Protein AF-A0A6G1FQ17-F1 (afdb_monomer_lite)

Sequence (92 aa):
VRLRVFLTSRPEIPIRHGFYQISDTERRDFVLHNISPSIVDHDISIYLEYKLRLLTQERSFAADWPGREIIKSLVQNASGLFIWAATAHRFI

Radius of gyration: 18.72 Å; chains: 1; bounding box: 50×21×51 Å

Structure (mmCIF, N/CA/C/O backbone):
data_AF-A0A6G1FQ17-F1
#
_entry.id   AF-A0A6G1FQ17-F1
#
loop_
_atom_site.group_PDB
_atom_site.id
_atom_site.type_symbol
_atom_site.label_atom_id
_atom_site.label_alt_id
_atom_site.label_comp_id
_atom_site.label_asym_id
_atom_site.label_entity_id
_atom_site.label_seq_id
_atom_site.pdbx_PDB_ins_code
_atom_site.Cartn_x
_atom_site.Cartn_y
_atom_site.Cartn_z
_atom_site.occupancy
_atom_site.B_iso_or_equiv
_atom_site.auth_seq_id
_atom_site.auth_comp_id
_atom_site.auth_asym_id
_atom_site.auth_atom_id
_atom_site.pdbx_PDB_model_num
ATOM 1 N N . VAL A 1 1 ? -34.413 -4.670 10.505 1.00 81.38 1 VAL A N 1
ATOM 2 C CA . VAL A 1 1 ? -33.214 -4.762 9.630 1.00 81.38 1 VAL A CA 1
ATOM 3 C C . VAL A 1 1 ? -31.980 -4.884 10.517 1.00 81.38 1 VAL A C 1
ATOM 5 O O . VAL A 1 1 ? -31.949 -4.214 11.538 1.00 81.38 1 VAL A O 1
ATOM 8 N N . ARG A 1 2 ? -30.999 -5.739 10.187 1.00 88.25 2 ARG A N 1
ATOM 9 C CA . ARG A 1 2 ? -29.692 -5.784 10.877 1.00 88.25 2 ARG A CA 1
ATOM 10 C C . ARG A 1 2 ? -28.655 -5.076 10.005 1.00 88.25 2 ARG A C 1
ATOM 12 O O . ARG A 1 2 ? -28.294 -5.607 8.959 1.00 88.25 2 ARG A O 1
ATOM 19 N N . LEU A 1 3 ? -28.221 -3.886 10.414 1.00 92.50 3 LEU A N 1
ATOM 20 C CA . LEU A 1 3 ? -27.236 -3.089 9.683 1.00 92.50 3 LEU A CA 1
ATOM 21 C C . LEU A 1 3 ? -25.814 -3.475 10.111 1.00 92.50 3 LEU A C 1
ATOM 23 O O . LEU A 1 3 ? -25.556 -3.687 11.294 1.00 92.50 3 LEU A O 1
ATOM 27 N N . ARG A 1 4 ? -24.892 -3.550 9.150 1.00 92.75 4 ARG A N 1
ATOM 28 C CA . ARG A 1 4 ? -23.447 -3.637 9.391 1.00 92.75 4 ARG A CA 1
ATOM 29 C C . ARG A 1 4 ? -22.777 -2.509 8.623 1.00 92.75 4 ARG A C 1
ATOM 31 O O . ARG A 1 4 ? -23.124 -2.280 7.468 1.00 92.75 4 ARG A O 1
ATOM 38 N N . VAL A 1 5 ? -21.837 -1.823 9.263 1.00 92.56 5 VAL A N 1
ATOM 39 C CA . VAL A 1 5 ? -21.111 -0.690 8.682 1.00 92.56 5 VAL A CA 1
ATOM 40 C C . VAL A 1 5 ? -19.635 -1.059 8.591 1.00 92.56 5 VAL A C 1
ATOM 42 O O . VAL A 1 5 ? -19.064 -1.558 9.558 1.00 92.56 5 VAL A O 1
ATOM 45 N N . PHE A 1 6 ? -19.032 -0.826 7.427 1.00 94.06 6 PHE A N 1
ATOM 46 C CA . PHE A 1 6 ? -17.587 -0.896 7.236 1.00 94.06 6 PHE A CA 1
ATOM 47 C C . PHE A 1 6 ? -17.045 0.527 7.136 1.00 94.06 6 PHE A C 1
ATOM 49 O O . PHE A 1 6 ? -17.551 1.324 6.348 1.00 94.06 6 PHE A O 1
ATOM 56 N N . LEU A 1 7 ? -16.037 0.842 7.944 1.00 91.69 7 LEU A N 1
ATOM 57 C CA . LEU A 1 7 ? -15.444 2.170 8.013 1.00 91.69 7 LEU A CA 1
ATOM 58 C C . LEU A 1 7 ? -13.925 2.069 7.923 1.00 91.69 7 LEU A C 1
ATOM 60 O O . LEU A 1 7 ? -13.309 1.212 8.551 1.00 91.69 7 LEU A O 1
ATOM 64 N N . THR A 1 8 ? -13.328 2.993 7.179 1.00 93.38 8 THR A N 1
ATOM 65 C CA . THR A 1 8 ? -11.879 3.180 7.097 1.00 93.38 8 THR A CA 1
ATOM 66 C C . THR A 1 8 ? -11.526 4.580 7.569 1.00 93.38 8 THR A C 1
ATOM 68 O O . THR A 1 8 ? -12.203 5.540 7.200 1.00 93.38 8 THR A O 1
ATOM 71 N N . SE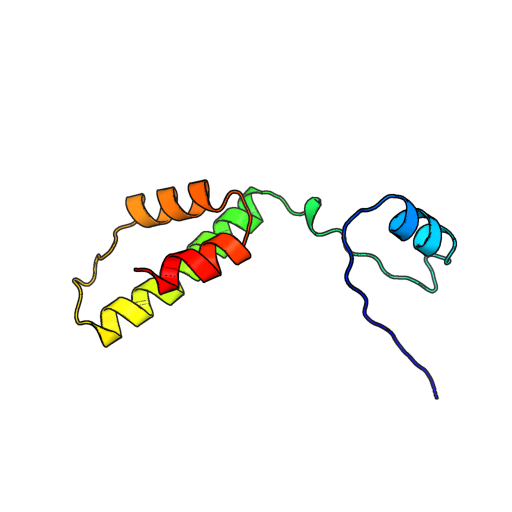R A 1 9 ? -10.451 4.725 8.336 1.00 91.25 9 SER A N 1
ATOM 72 C CA . SER A 1 9 ? -10.000 6.026 8.828 1.00 91.25 9 SER A CA 1
ATOM 73 C C . SER A 1 9 ? -8.483 6.087 8.965 1.00 91.25 9 SER A C 1
ATOM 75 O O . SER A 1 9 ? -7.804 5.061 9.030 1.00 91.25 9 SER A O 1
ATOM 77 N N . ARG A 1 10 ? -7.944 7.305 9.079 1.00 89.94 10 ARG A N 1
ATOM 78 C CA . ARG A 1 10 ? -6.582 7.502 9.584 1.00 89.94 10 ARG A CA 1
ATOM 79 C C . ARG A 1 10 ? -6.527 7.238 11.095 1.00 89.94 10 ARG A C 1
ATOM 81 O O . ARG A 1 10 ? -7.553 7.363 11.769 1.00 89.94 10 ARG A O 1
ATOM 88 N N . PRO A 1 11 ? -5.351 6.895 11.649 1.00 87.56 11 PRO A N 1
ATOM 89 C CA . PRO A 1 11 ? -5.163 6.653 13.082 1.00 87.56 11 PRO A CA 1
ATOM 90 C C . PRO A 1 11 ? -5.156 7.947 13.923 1.00 87.56 11 PRO A C 1
ATOM 92 O O . PRO A 1 11 ? -4.381 8.077 14.868 1.00 87.56 11 PRO A O 1
ATOM 95 N N . GLU A 1 12 ? -5.998 8.920 13.577 1.00 91.81 12 GLU A N 1
ATOM 96 C CA . GLU A 1 12 ? -6.094 10.204 14.271 1.00 91.81 12 GLU A CA 1
ATOM 97 C C . GLU A 1 12 ? -6.713 10.006 15.664 1.00 91.81 12 GLU A C 1
ATOM 99 O O . GLU A 1 12 ? -7.645 9.215 15.842 1.00 91.81 12 GLU A O 1
ATOM 104 N N . ILE A 1 13 ? -6.190 10.719 16.668 1.00 90.81 13 ILE A N 1
ATOM 105 C CA . ILE A 1 13 ? -6.582 10.552 18.079 1.00 90.81 13 ILE A CA 1
ATOM 106 C C . ILE A 1 13 ? -8.101 10.689 18.289 1.00 90.81 13 ILE A C 1
ATOM 108 O O . ILE A 1 13 ? -8.671 9.796 18.922 1.00 90.81 13 ILE A O 1
ATOM 112 N N . PRO A 1 14 ? -8.790 11.717 17.746 1.00 91.06 14 PRO A N 1
ATOM 113 C CA . PRO A 1 14 ? -10.227 11.881 17.974 1.00 91.06 14 PRO A CA 1
ATOM 114 C C . PRO A 1 14 ? -11.049 10.703 17.439 1.00 91.06 14 PRO A C 1
ATOM 116 O O . PRO A 1 14 ? -11.997 10.255 18.079 1.00 91.06 14 PRO A O 1
ATOM 119 N N . ILE A 1 15 ? -10.639 10.164 16.289 1.00 90.12 15 ILE A N 1
ATOM 120 C CA . ILE A 1 15 ? -11.285 9.023 15.640 1.00 90.12 15 ILE A CA 1
ATOM 121 C C . ILE A 1 15 ? -11.112 7.771 16.503 1.00 90.12 15 ILE A C 1
ATOM 123 O O . ILE A 1 15 ? -12.088 7.107 16.846 1.00 90.12 15 ILE A O 1
ATOM 127 N N . ARG A 1 16 ? -9.872 7.472 16.908 1.00 87.44 16 ARG A N 1
ATOM 128 C CA . ARG A 1 16 ? -9.564 6.323 17.771 1.00 87.44 16 ARG A CA 1
ATOM 129 C C . ARG A 1 16 ? -10.339 6.370 19.083 1.00 87.44 16 ARG A C 1
ATOM 131 O O . ARG A 1 16 ? -10.932 5.367 19.462 1.00 87.44 16 ARG A O 1
ATOM 138 N N . HIS A 1 17 ? -10.370 7.530 19.739 1.00 88.56 17 HIS A N 1
ATOM 139 C CA . HIS A 1 17 ? -11.063 7.699 21.013 1.00 88.56 17 HIS A CA 1
ATOM 140 C C . HIS A 1 17 ? -12.565 7.415 20.894 1.00 88.56 17 HIS A C 1
ATOM 142 O O . HIS A 1 17 ? -13.103 6.676 21.711 1.00 88.56 17 HIS A O 1
ATOM 148 N N . GLY A 1 18 ? -13.227 7.929 19.851 1.00 88.81 18 GLY A N 1
ATOM 149 C CA . GLY A 1 18 ? -14.642 7.640 19.609 1.00 88.81 18 GLY A CA 1
ATOM 150 C C . GLY A 1 18 ? -14.913 6.148 19.388 1.00 88.81 18 GLY A C 1
ATOM 151 O O . GLY A 1 18 ? -15.842 5.596 19.968 1.00 88.81 18 GLY A O 1
ATOM 152 N N . PHE A 1 19 ? -14.073 5.463 18.605 1.00 88.00 19 PHE A N 1
ATOM 153 C CA . PHE A 1 19 ? -14.268 4.035 18.331 1.00 88.00 19 PHE A CA 1
ATOM 154 C C . PHE A 1 19 ? -13.862 3.109 19.479 1.00 88.00 19 PHE A C 1
ATOM 156 O O . PHE A 1 19 ? -14.399 2.009 19.550 1.00 88.00 19 PHE A O 1
ATOM 163 N N . TYR A 1 20 ? -12.950 3.513 20.367 1.00 86.88 20 TYR A N 1
ATOM 164 C CA . TYR A 1 20 ? -12.590 2.725 21.556 1.00 86.88 20 TYR A CA 1
ATOM 165 C C . TYR A 1 20 ? -13.655 2.756 22.658 1.00 86.88 20 TYR A C 1
ATOM 167 O O . TYR A 1 20 ? -13.593 1.948 23.577 1.00 86.88 20 TYR A O 1
ATOM 175 N N . GLN A 1 21 ? -14.641 3.651 22.569 1.00 90.00 21 GLN A N 1
ATOM 176 C CA . GLN A 1 21 ? -15.807 3.640 23.459 1.00 90.00 21 GLN A CA 1
ATOM 177 C C . GLN A 1 21 ? -16.845 2.575 23.068 1.00 90.00 21 GLN A C 1
ATOM 179 O O . GLN A 1 21 ? -17.724 2.261 23.867 1.00 90.00 21 GLN A O 1
ATOM 184 N N . ILE A 1 22 ? -16.760 2.029 21.850 1.00 89.75 22 ILE A N 1
ATOM 185 C CA . ILE A 1 22 ? -17.631 0.951 21.373 1.00 89.75 22 ILE A CA 1
ATOM 186 C C . ILE A 1 22 ? -17.054 -0.382 21.843 1.00 89.75 22 ILE A C 1
ATOM 188 O O . ILE A 1 22 ? -15.850 -0.609 21.727 1.00 89.75 22 ILE A O 1
ATOM 192 N N . SER A 1 23 ? -17.911 -1.272 22.346 1.00 89.12 23 SER A N 1
ATOM 193 C CA . SER A 1 23 ? -17.473 -2.580 22.830 1.00 89.12 23 SER A CA 1
ATOM 194 C C . SER A 1 23 ? -16.855 -3.433 21.709 1.00 89.12 23 SER A C 1
ATOM 196 O O . SER A 1 23 ? -17.305 -3.411 20.560 1.00 89.12 23 SER A O 1
ATOM 198 N N . ASP A 1 24 ? -15.846 -4.243 22.038 1.00 86.38 24 ASP A N 1
ATOM 199 C CA . ASP A 1 24 ? -15.195 -5.141 21.067 1.00 86.38 24 ASP A CA 1
ATOM 200 C C . ASP A 1 24 ? -16.107 -6.298 20.607 1.00 86.38 24 ASP A C 1
ATOM 202 O O . ASP A 1 24 ? -15.823 -6.981 19.626 1.00 86.38 24 ASP A O 1
ATOM 206 N N . THR A 1 25 ? -17.241 -6.534 21.276 1.00 88.56 25 THR A N 1
ATOM 207 C CA . THR A 1 25 ? -18.273 -7.465 20.788 1.00 88.56 25 THR A CA 1
ATOM 208 C C . THR A 1 25 ? -19.102 -6.859 19.653 1.00 88.56 25 THR A C 1
ATOM 210 O O . THR A 1 25 ? -19.618 -7.592 18.805 1.00 88.56 25 THR A O 1
ATOM 213 N N . GLU A 1 26 ? -19.212 -5.529 19.607 1.00 88.44 26 GLU A N 1
ATOM 214 C CA . GLU A 1 26 ? -19.955 -4.767 18.597 1.00 88.44 26 GLU A CA 1
ATOM 215 C C . GLU A 1 26 ? -19.053 -4.236 17.473 1.00 88.44 26 GLU A C 1
ATOM 217 O O . GLU A 1 26 ? -19.544 -3.864 16.403 1.00 88.44 26 GLU A O 1
ATOM 222 N N . ARG A 1 27 ? -17.733 -4.235 17.684 1.00 89.56 27 ARG A N 1
ATOM 223 C CA . ARG A 1 27 ? -16.733 -3.693 16.762 1.00 89.56 27 ARG A CA 1
ATOM 224 C C . ARG A 1 27 ? -15.664 -4.727 16.428 1.00 89.56 27 ARG A C 1
ATOM 226 O O . ARG A 1 27 ? -15.187 -5.452 17.285 1.00 89.56 27 ARG A O 1
ATOM 233 N N . ARG A 1 28 ? -15.229 -4.747 15.169 1.00 89.62 28 ARG A N 1
ATOM 234 C CA . ARG A 1 28 ? -14.011 -5.448 14.745 1.00 89.62 28 ARG A CA 1
ATOM 235 C C . ARG A 1 28 ? -13.074 -4.438 14.113 1.00 89.62 28 ARG A C 1
ATOM 237 O O . ARG A 1 28 ? -13.474 -3.773 13.158 1.00 89.62 28 ARG A O 1
ATOM 244 N N . ASP A 1 29 ? -11.862 -4.324 14.632 1.00 88.44 29 ASP A N 1
ATOM 245 C CA . ASP A 1 29 ? -10.829 -3.456 14.083 1.00 88.44 29 ASP A CA 1
ATOM 246 C C . ASP A 1 29 ? -9.747 -4.251 13.345 1.00 88.44 29 ASP A C 1
ATOM 248 O O . ASP A 1 29 ? -9.463 -5.412 13.637 1.00 88.44 29 ASP A O 1
ATOM 252 N N . PHE A 1 30 ? -9.164 -3.613 12.333 1.00 90.75 30 PHE A N 1
ATOM 253 C CA . PHE A 1 30 ? -8.009 -4.130 11.619 1.00 90.75 30 PHE A CA 1
ATOM 254 C C . PHE A 1 30 ? -7.067 -2.975 11.306 1.00 90.75 30 PHE A C 1
ATOM 256 O O . PHE A 1 30 ? -7.428 -2.009 10.629 1.00 90.75 30 PHE A O 1
ATOM 263 N N . VAL A 1 31 ? -5.855 -3.060 11.840 1.00 89.69 31 VAL A N 1
ATOM 264 C CA . VAL A 1 31 ? -4.904 -1.957 11.832 1.00 89.69 31 VAL A CA 1
ATOM 265 C C . VAL A 1 31 ? -3.893 -2.149 10.706 1.00 89.69 31 VAL A C 1
ATOM 267 O O . VAL A 1 31 ? -2.945 -2.918 10.838 1.00 89.69 31 VAL A O 1
ATOM 270 N N . LEU A 1 32 ? -4.068 -1.410 9.607 1.00 91.06 32 LEU A N 1
ATOM 271 C CA . LEU A 1 32 ? -3.226 -1.558 8.410 1.00 91.06 32 LEU A CA 1
ATOM 272 C C . LEU A 1 32 ? -1.733 -1.284 8.663 1.00 91.06 32 LEU A C 1
ATOM 274 O O . LEU A 1 32 ? -0.893 -1.916 8.037 1.00 91.06 32 LEU A O 1
ATOM 278 N N . HIS A 1 33 ? -1.383 -0.393 9.598 1.00 85.62 33 HIS A N 1
ATOM 279 C CA . HIS A 1 33 ? 0.023 -0.089 9.914 1.00 85.62 33 HIS A CA 1
ATOM 280 C C . HIS A 1 33 ? 0.729 -1.159 10.755 1.00 85.62 33 HIS A C 1
ATOM 282 O O . HIS A 1 33 ? 1.937 -1.065 10.942 1.00 85.62 33 HIS A O 1
ATOM 288 N N . ASN A 1 34 ? 0.004 -2.161 11.262 1.00 91.56 34 ASN A N 1
ATOM 289 C CA . ASN A 1 34 ? 0.611 -3.285 11.979 1.00 91.56 34 ASN A CA 1
ATOM 290 C C . ASN A 1 34 ? 1.042 -4.414 11.031 1.00 91.56 34 ASN A C 1
ATOM 292 O O . ASN A 1 34 ? 1.656 -5.383 11.474 1.00 91.56 34 ASN A O 1
ATOM 296 N N . ILE A 1 35 ? 0.708 -4.319 9.740 1.00 94.44 35 ILE A N 1
ATOM 297 C CA . ILE A 1 35 ? 1.170 -5.274 8.735 1.00 94.44 35 ILE A CA 1
ATOM 298 C C . ILE A 1 35 ? 2.679 -5.095 8.562 1.00 94.44 35 ILE A C 1
ATOM 300 O O . ILE A 1 35 ? 3.173 -3.971 8.485 1.00 94.44 35 ILE A O 1
ATOM 304 N N . SER A 1 36 ? 3.412 -6.210 8.494 1.00 96.94 36 SER A N 1
ATOM 305 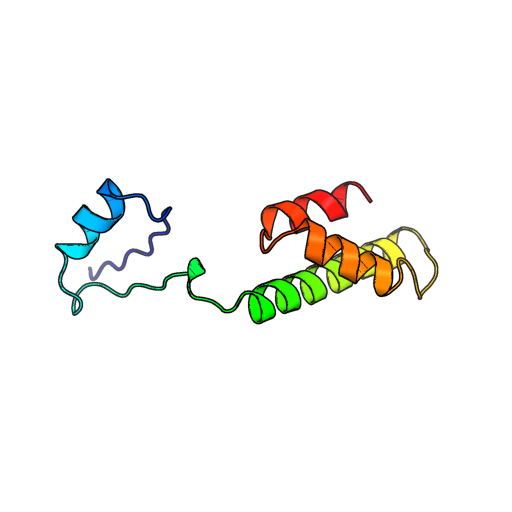C CA . SER A 1 36 ? 4.860 -6.178 8.284 1.00 96.94 36 SER A CA 1
ATOM 306 C C . SER A 1 36 ? 5.205 -5.380 7.021 1.00 96.94 36 SER A C 1
ATOM 308 O O . SER A 1 36 ? 4.656 -5.696 5.960 1.00 96.94 36 SER A O 1
ATOM 310 N N . PRO A 1 37 ? 6.158 -4.429 7.079 1.00 96.12 37 PRO A N 1
ATOM 311 C CA . PRO A 1 37 ? 6.633 -3.718 5.895 1.00 96.12 37 PRO A CA 1
ATOM 312 C C . PRO A 1 37 ? 7.070 -4.663 4.773 1.00 96.12 37 PRO A C 1
ATOM 314 O O . PRO A 1 37 ? 6.790 -4.399 3.614 1.00 96.12 37 PRO A O 1
ATOM 317 N N . SER A 1 38 ? 7.651 -5.821 5.110 1.00 97.06 38 SER A N 1
ATOM 318 C CA . SER A 1 38 ? 8.053 -6.824 4.116 1.00 97.06 38 SER A CA 1
ATOM 319 C C . SER A 1 38 ? 6.884 -7.417 3.323 1.00 97.06 38 SER A C 1
ATOM 321 O O . SER A 1 38 ? 7.061 -7.758 2.158 1.00 97.06 38 SER A O 1
ATOM 323 N N . ILE A 1 39 ? 5.702 -7.542 3.936 1.00 97.94 39 ILE A N 1
ATOM 324 C CA . ILE A 1 39 ? 4.488 -8.004 3.251 1.00 97.94 39 ILE A CA 1
ATOM 325 C C . ILE A 1 39 ? 3.999 -6.901 2.316 1.00 97.94 39 ILE A C 1
ATOM 327 O O . ILE A 1 39 ? 3.725 -7.160 1.150 1.00 97.94 39 ILE A O 1
ATOM 331 N N . VAL A 1 40 ? 3.955 -5.660 2.807 1.00 97.69 40 VAL A N 1
ATOM 332 C CA . VAL A 1 40 ? 3.524 -4.507 2.007 1.00 97.69 40 VAL A CA 1
ATOM 333 C C . VAL A 1 40 ? 4.439 -4.307 0.795 1.00 97.69 40 VAL A C 1
ATOM 335 O O . VAL A 1 40 ? 3.951 -4.159 -0.321 1.00 97.69 40 VAL A O 1
ATOM 338 N N . ASP A 1 41 ? 5.756 -4.362 0.990 1.00 98.12 41 ASP A N 1
ATOM 339 C CA . ASP A 1 41 ? 6.747 -4.226 -0.079 1.00 98.12 41 ASP A CA 1
ATOM 340 C C . ASP A 1 41 ? 6.646 -5.370 -1.097 1.00 98.12 41 ASP A C 1
ATOM 342 O O . ASP A 1 41 ? 6.752 -5.141 -2.305 1.00 98.12 41 ASP A O 1
ATOM 346 N N . HIS A 1 42 ? 6.392 -6.598 -0.631 1.00 98.19 42 HIS A N 1
ATOM 347 C CA . HIS A 1 42 ? 6.155 -7.744 -1.506 1.00 98.19 42 HIS A CA 1
ATOM 348 C C . HIS A 1 42 ? 4.906 -7.548 -2.376 1.00 98.19 42 HIS A C 1
ATOM 350 O O . HIS A 1 42 ? 4.977 -7.716 -3.595 1.00 98.19 42 HIS A O 1
ATOM 356 N N . ASP A 1 43 ? 3.791 -7.119 -1.783 1.00 98.25 43 ASP A N 1
ATOM 357 C CA . ASP A 1 43 ? 2.547 -6.884 -2.518 1.00 98.25 43 ASP A CA 1
ATOM 358 C C . ASP A 1 43 ? 2.681 -5.710 -3.507 1.00 98.25 43 ASP A C 1
ATOM 360 O O . ASP A 1 43 ? 2.139 -5.760 -4.615 1.00 98.25 43 ASP A O 1
ATOM 364 N N . ILE A 1 44 ? 3.447 -4.668 -3.158 1.00 98.50 44 ILE A N 1
ATOM 365 C CA . ILE A 1 44 ? 3.785 -3.573 -4.080 1.00 98.50 44 ILE A CA 1
ATOM 366 C C . ILE A 1 44 ? 4.647 -4.082 -5.244 1.00 98.50 44 ILE A C 1
ATOM 368 O O . ILE A 1 44 ? 4.400 -3.680 -6.384 1.00 98.50 44 ILE A O 1
ATOM 372 N N . SER A 1 45 ? 5.611 -4.979 -4.999 1.00 98.25 45 SER A N 1
ATOM 373 C CA . SER A 1 45 ? 6.413 -5.607 -6.065 1.00 98.25 45 SER A CA 1
ATOM 374 C C . SER A 1 45 ? 5.516 -6.346 -7.051 1.00 98.25 45 SER A C 1
ATOM 376 O O . SER A 1 45 ? 5.570 -6.070 -8.248 1.00 98.25 45 SER A O 1
ATOM 378 N N . ILE A 1 46 ? 4.615 -7.200 -6.549 1.00 98.12 46 ILE A N 1
ATOM 379 C CA . ILE A 1 46 ? 3.647 -7.937 -7.376 1.00 98.12 46 ILE A CA 1
ATOM 380 C C . ILE A 1 46 ? 2.773 -6.969 -8.181 1.00 98.12 46 ILE A C 1
ATOM 382 O O . ILE A 1 46 ? 2.551 -7.168 -9.378 1.00 98.12 46 ILE A O 1
ATOM 386 N N . TYR A 1 47 ? 2.279 -5.908 -7.540 1.00 97.88 47 TYR A N 1
ATOM 387 C CA . TYR A 1 47 ? 1.460 -4.896 -8.200 1.00 97.88 47 TYR A CA 1
ATOM 388 C C . TYR A 1 47 ? 2.205 -4.219 -9.359 1.00 97.88 47 TYR A C 1
ATOM 390 O O . TYR A 1 47 ? 1.663 -4.115 -10.463 1.00 97.88 47 TYR A O 1
ATOM 398 N N . LEU A 1 48 ? 3.439 -3.767 -9.123 1.00 97.50 48 LEU A N 1
ATOM 399 C CA . LEU A 1 48 ? 4.261 -3.096 -10.128 1.00 97.50 48 LEU A CA 1
ATOM 400 C C . LEU A 1 48 ? 4.648 -4.047 -11.262 1.00 97.50 48 LEU A C 1
ATOM 402 O O . LEU A 1 48 ? 4.473 -3.684 -12.422 1.00 97.50 48 LEU A O 1
ATOM 406 N N . GLU A 1 49 ? 5.093 -5.267 -10.950 1.00 96.00 49 GLU A N 1
ATOM 407 C CA . GLU A 1 49 ? 5.389 -6.317 -11.935 1.00 96.00 49 GLU A CA 1
ATOM 408 C C . GLU A 1 49 ? 4.196 -6.565 -12.854 1.00 96.00 49 GLU A C 1
ATOM 410 O O . GLU A 1 49 ? 4.327 -6.568 -14.080 1.00 96.00 49 GLU A O 1
ATOM 415 N N . TYR A 1 50 ? 3.006 -6.715 -12.270 1.00 95.44 50 TYR A N 1
ATOM 416 C CA . TYR A 1 50 ? 1.783 -6.917 -13.031 1.00 95.44 50 TYR A CA 1
ATOM 417 C C . TYR A 1 50 ? 1.470 -5.721 -13.939 1.00 95.44 50 TYR A C 1
ATOM 419 O O . TYR A 1 50 ? 1.213 -5.909 -15.129 1.00 95.44 50 TYR A O 1
ATOM 427 N N . LYS A 1 51 ? 1.501 -4.493 -13.404 1.00 95.44 51 LYS A N 1
ATOM 428 C CA . LYS A 1 51 ? 1.160 -3.278 -14.160 1.00 95.44 51 LYS A CA 1
ATOM 429 C C . LYS A 1 51 ? 2.150 -2.978 -15.280 1.00 95.44 51 LYS A C 1
ATOM 431 O O . LYS A 1 51 ? 1.727 -2.657 -16.385 1.00 95.44 51 LYS A O 1
ATOM 436 N N . LEU A 1 52 ? 3.443 -3.125 -15.019 1.00 93.62 52 LEU A N 1
ATOM 437 C CA . LEU A 1 52 ? 4.492 -2.874 -16.004 1.00 93.62 52 LEU A CA 1
ATOM 438 C C . LEU A 1 52 ? 4.500 -3.945 -17.097 1.00 93.62 52 LEU A C 1
ATOM 440 O O . LEU A 1 52 ? 4.680 -3.617 -18.264 1.00 93.62 52 LEU A O 1
ATOM 444 N N . ARG A 1 53 ? 4.190 -5.205 -16.763 1.00 91.88 53 ARG A N 1
ATOM 445 C CA . ARG A 1 53 ? 4.021 -6.263 -17.767 1.00 91.88 53 ARG A CA 1
ATOM 446 C C . ARG A 1 53 ? 2.884 -5.968 -18.747 1.00 91.88 53 ARG A C 1
ATOM 448 O O . ARG A 1 53 ? 3.016 -6.278 -19.927 1.00 91.88 53 ARG A O 1
ATOM 455 N N . LEU A 1 54 ? 1.778 -5.381 -18.282 1.00 91.50 54 LEU A N 1
ATOM 456 C CA . LEU A 1 54 ? 0.696 -4.952 -19.176 1.00 91.50 54 LEU A CA 1
ATOM 457 C C . LEU A 1 54 ? 1.174 -3.851 -20.135 1.00 91.50 54 LEU A C 1
ATOM 459 O O . LEU A 1 54 ? 0.907 -3.929 -21.329 1.00 91.50 54 LEU A O 1
ATOM 463 N N . LEU A 1 55 ? 1.969 -2.892 -19.649 1.00 88.25 55 LEU A N 1
ATOM 464 C CA . LEU A 1 55 ? 2.569 -1.858 -20.502 1.00 88.25 55 LEU A CA 1
ATOM 465 C C . LEU A 1 55 ? 3.526 -2.445 -21.549 1.00 88.25 55 LEU A C 1
ATOM 467 O O . LEU A 1 55 ? 3.509 -2.005 -22.698 1.00 88.25 55 LEU A O 1
ATOM 471 N N . THR A 1 56 ? 4.312 -3.468 -21.198 1.00 86.94 56 THR A N 1
ATOM 472 C CA . THR A 1 56 ? 5.164 -4.199 -22.154 1.00 86.94 56 THR A CA 1
ATOM 473 C C . THR A 1 56 ? 4.353 -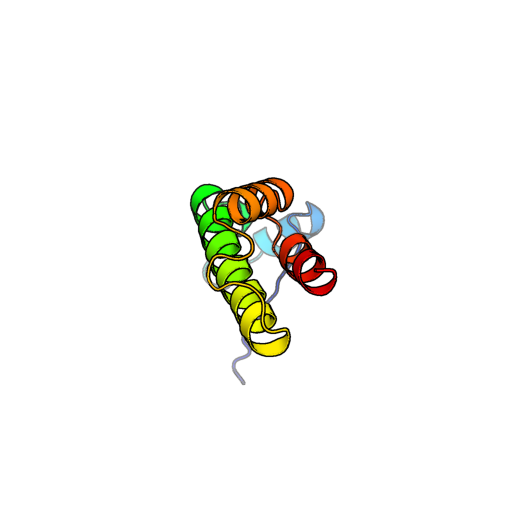4.796 -23.301 1.00 86.94 56 THR A C 1
ATOM 475 O O . THR A 1 56 ? 4.781 -4.724 -24.451 1.00 86.94 56 THR A O 1
ATOM 478 N N . GLN A 1 57 ? 3.171 -5.346 -23.008 1.00 84.50 57 GLN A N 1
ATOM 479 C CA . GLN A 1 57 ? 2.277 -5.921 -24.018 1.00 84.50 57 GLN A CA 1
ATOM 480 C C . GLN A 1 57 ? 1.658 -4.847 -24.921 1.00 84.50 57 GLN A C 1
ATOM 482 O O . GLN A 1 57 ? 1.544 -5.054 -26.124 1.00 84.50 57 GLN A O 1
ATOM 487 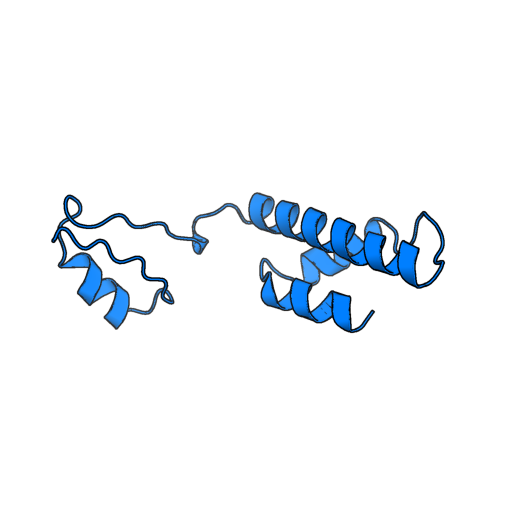N N . GLU A 1 58 ? 1.292 -3.694 -24.360 1.00 86.50 58 GLU A N 1
ATOM 488 C CA . GLU A 1 58 ? 0.684 -2.588 -25.108 1.00 86.50 58 GLU A CA 1
ATOM 489 C C . GLU A 1 58 ? 1.692 -1.834 -25.988 1.00 86.50 58 GLU A C 1
ATOM 491 O O . GLU A 1 58 ? 1.357 -1.407 -27.092 1.00 86.50 58 GLU A O 1
ATOM 496 N N . ARG A 1 59 ? 2.930 -1.657 -25.508 1.00 83.75 59 ARG A N 1
ATOM 497 C CA . ARG A 1 59 ? 3.951 -0.802 -26.142 1.00 83.75 59 ARG A CA 1
ATOM 498 C C . ARG A 1 59 ? 5.109 -1.563 -26.789 1.00 83.75 59 ARG A C 1
ATOM 500 O O . ARG A 1 59 ? 6.033 -0.931 -27.290 1.00 83.75 59 ARG A O 1
ATOM 507 N N . SER A 1 60 ? 5.051 -2.897 -26.821 1.00 82.00 60 SER A N 1
ATOM 508 C CA . SER A 1 60 ? 6.084 -3.767 -27.413 1.00 82.00 60 SER A CA 1
ATOM 509 C C . SER A 1 60 ? 7.490 -3.542 -26.833 1.00 82.00 60 SER A C 1
ATOM 511 O O . SER A 1 60 ? 8.477 -3.505 -27.569 1.00 82.00 60 SER A O 1
ATOM 513 N N . PHE A 1 61 ? 7.596 -3.379 -25.510 1.00 84.56 61 PHE A N 1
ATOM 514 C CA . PHE A 1 61 ? 8.902 -3.333 -24.840 1.00 84.56 61 PHE A CA 1
ATOM 515 C C . PHE A 1 61 ? 9.579 -4.713 -24.819 1.00 84.56 61 PHE A C 1
ATOM 517 O O . PHE A 1 61 ? 8.959 -5.742 -25.096 1.00 84.56 61 PHE A O 1
ATOM 524 N N . ALA A 1 62 ? 10.868 -4.739 -24.468 1.00 84.75 62 ALA A N 1
ATOM 525 C CA . ALA A 1 62 ? 11.595 -5.986 -24.259 1.00 84.75 62 ALA A CA 1
ATOM 526 C C . ALA A 1 62 ? 10.958 -6.815 -23.126 1.00 84.75 62 ALA A C 1
ATOM 528 O O . ALA A 1 62 ? 10.405 -6.267 -22.172 1.00 84.75 62 ALA A O 1
ATOM 529 N N . ALA A 1 63 ? 11.038 -8.144 -23.221 1.00 80.38 63 ALA A N 1
ATOM 530 C CA . ALA A 1 63 ? 10.390 -9.049 -22.265 1.00 80.38 63 ALA A CA 1
ATOM 531 C C . ALA A 1 63 ? 10.942 -8.925 -20.833 1.00 80.38 63 ALA A C 1
ATOM 533 O O . ALA A 1 63 ? 10.250 -9.248 -19.870 1.00 80.38 63 ALA A O 1
ATOM 534 N N . ASP A 1 64 ? 12.185 -8.470 -20.699 1.00 84.62 64 ASP A N 1
ATOM 535 C CA . ASP A 1 64 ? 12.878 -8.226 -19.440 1.00 84.62 64 ASP A CA 1
ATOM 536 C C . ASP A 1 64 ? 12.698 -6.795 -18.918 1.00 84.62 64 ASP A C 1
ATOM 538 O O . ASP A 1 64 ? 13.135 -6.505 -17.807 1.00 84.62 64 ASP A O 1
ATOM 542 N N . TRP A 1 65 ? 12.036 -5.910 -19.668 1.00 90.06 65 TRP A N 1
ATOM 543 C CA . TRP A 1 65 ? 11.779 -4.539 -19.240 1.00 90.06 65 TRP A CA 1
ATOM 544 C C . TRP A 1 65 ? 10.756 -4.485 -18.085 1.00 90.06 65 TRP A C 1
ATOM 546 O O . TRP A 1 65 ? 9.759 -5.212 -18.114 1.00 90.06 65 TRP A O 1
ATOM 556 N N . PRO A 1 66 ? 10.950 -3.609 -17.074 1.00 91.94 66 PRO A N 1
ATOM 557 C CA . PRO A 1 66 ? 12.092 -2.703 -16.881 1.00 91.94 66 PRO A CA 1
ATOM 558 C C . PRO A 1 66 ? 13.271 -3.339 -16.119 1.00 91.94 66 PRO A C 1
ATOM 560 O O . PRO A 1 66 ? 14.256 -2.671 -15.825 1.00 91.94 66 PRO A O 1
ATOM 563 N N . GLY A 1 67 ? 13.187 -4.623 -15.780 1.00 93.19 67 GLY A N 1
ATOM 564 C CA . GLY A 1 67 ? 14.205 -5.347 -15.026 1.00 93.19 67 GLY A CA 1
ATOM 565 C C . GLY A 1 67 ? 13.958 -5.319 -13.517 1.00 93.19 67 GLY A C 1
ATOM 566 O O . GLY A 1 67 ? 13.374 -4.385 -12.964 1.00 93.19 67 GLY A O 1
ATOM 567 N N . ARG A 1 68 ? 14.418 -6.369 -12.826 1.00 94.25 68 ARG A N 1
ATOM 568 C CA . ARG A 1 68 ? 14.150 -6.572 -11.388 1.00 94.25 68 ARG A CA 1
ATOM 569 C C . ARG A 1 68 ? 14.708 -5.458 -10.505 1.00 94.25 68 ARG A C 1
ATOM 571 O O . ARG A 1 68 ? 14.055 -5.073 -9.542 1.00 94.25 68 ARG A O 1
ATOM 578 N N . GLU A 1 69 ? 15.879 -4.922 -10.838 1.00 96.31 69 GLU A N 1
ATOM 579 C CA . GLU A 1 69 ? 16.501 -3.849 -10.051 1.00 96.31 69 GLU A CA 1
ATOM 580 C C . GLU A 1 69 ? 15.692 -2.547 -10.109 1.00 96.31 69 GLU A C 1
ATOM 582 O O . GLU A 1 69 ? 15.549 -1.866 -9.093 1.00 96.31 69 GLU A O 1
ATOM 587 N N . ILE A 1 70 ? 15.084 -2.235 -11.262 1.00 96.06 70 ILE A N 1
ATOM 588 C CA . ILE A 1 70 ? 14.199 -1.071 -11.386 1.00 96.06 70 ILE A CA 1
ATOM 589 C C . ILE A 1 70 ? 12.938 -1.282 -10.550 1.00 96.06 70 ILE A C 1
ATOM 591 O O . ILE A 1 70 ? 12.553 -0.394 -9.794 1.00 96.06 70 ILE A O 1
ATOM 595 N N . ILE A 1 71 ? 12.330 -2.470 -10.611 1.00 96.75 71 ILE A N 1
ATOM 596 C CA . ILE A 1 71 ? 11.152 -2.798 -9.793 1.00 96.75 71 ILE A CA 1
ATOM 597 C C . ILE A 1 71 ? 11.478 -2.666 -8.304 1.00 96.75 71 ILE A C 1
ATOM 599 O O . ILE A 1 71 ? 10.743 -2.008 -7.574 1.00 96.75 71 ILE A O 1
ATOM 603 N N . LYS A 1 72 ? 12.618 -3.201 -7.860 1.00 97.69 72 LYS A N 1
ATOM 604 C CA . LYS A 1 72 ? 13.079 -3.075 -6.474 1.00 97.69 72 LYS A CA 1
ATOM 605 C C . LYS A 1 72 ? 13.254 -1.614 -6.053 1.00 97.69 72 LYS A C 1
ATOM 607 O O . LYS A 1 72 ? 12.836 -1.249 -4.957 1.00 97.69 72 LYS A O 1
ATOM 612 N N . SER A 1 73 ? 13.817 -0.770 -6.919 1.00 98.00 73 SER A N 1
ATOM 613 C CA . SER A 1 73 ? 13.925 0.671 -6.659 1.00 98.00 73 SER A CA 1
ATOM 614 C C . SER A 1 73 ? 12.549 1.340 -6.557 1.00 98.00 73 SER A C 1
ATOM 616 O O . SER A 1 73 ? 12.321 2.131 -5.644 1.00 98.00 73 SER A O 1
ATOM 618 N N . LEU A 1 74 ? 11.597 0.988 -7.427 1.00 97.88 74 LEU A N 1
ATOM 619 C CA . LEU A 1 74 ? 10.226 1.499 -7.354 1.00 97.88 74 LEU A CA 1
ATOM 620 C C . LEU A 1 74 ? 9.518 1.072 -6.057 1.00 97.88 74 LEU A C 1
ATOM 622 O O . LEU A 1 74 ? 8.827 1.889 -5.456 1.00 97.88 74 LEU A O 1
ATOM 626 N N . VAL A 1 75 ? 9.717 -0.166 -5.592 1.00 98.38 75 VAL A N 1
ATOM 627 C CA . VAL A 1 75 ? 9.189 -0.642 -4.299 1.00 98.38 75 VAL A CA 1
ATOM 628 C C . VAL A 1 75 ? 9.767 0.183 -3.146 1.00 98.38 75 VAL A C 1
ATOM 630 O O . VAL A 1 75 ? 9.015 0.684 -2.312 1.00 98.38 75 VAL A O 1
ATOM 633 N N . GLN A 1 76 ? 11.085 0.408 -3.133 1.00 98.19 76 GLN A N 1
ATOM 634 C CA . GLN A 1 76 ? 11.738 1.246 -2.120 1.00 98.19 76 GLN A CA 1
ATOM 635 C C . GLN A 1 76 ? 11.199 2.684 -2.129 1.00 98.19 76 GLN A C 1
ATOM 637 O O . GLN A 1 76 ? 10.867 3.236 -1.079 1.00 98.19 76 GLN A O 1
ATOM 642 N N . ASN A 1 77 ? 11.041 3.272 -3.316 1.00 97.81 77 ASN A N 1
ATOM 643 C CA . ASN A 1 77 ? 10.485 4.614 -3.474 1.00 97.81 77 ASN A CA 1
ATOM 644 C C . ASN A 1 77 ? 9.018 4.699 -3.031 1.00 97.81 77 ASN A C 1
ATOM 646 O O . ASN A 1 77 ? 8.590 5.744 -2.543 1.00 97.81 77 ASN A O 1
ATOM 650 N N . ALA A 1 78 ? 8.256 3.608 -3.157 1.00 97.94 78 ALA A N 1
ATOM 651 C CA . ALA A 1 78 ? 6.885 3.554 -2.671 1.00 97.94 78 ALA A CA 1
ATOM 652 C C . ALA A 1 78 ? 6.815 3.655 -1.143 1.00 97.94 78 ALA A C 1
ATOM 654 O O . ALA A 1 78 ? 5.822 4.167 -0.631 1.00 97.94 78 ALA A O 1
ATOM 655 N N . SER A 1 79 ? 7.841 3.192 -0.415 1.00 96.75 79 SER A N 1
ATOM 656 C CA . SER A 1 79 ? 7.897 3.242 1.056 1.00 96.75 79 SER A CA 1
ATOM 657 C C . SER A 1 79 ? 6.599 2.731 1.709 1.00 96.75 79 SER A C 1
ATOM 659 O O . SER A 1 79 ? 6.029 3.369 2.595 1.00 96.75 79 SER A O 1
ATOM 661 N N . GLY A 1 80 ? 6.076 1.609 1.205 1.00 96.31 80 GLY A N 1
ATOM 662 C CA . GLY A 1 80 ? 4.819 1.008 1.663 1.00 96.31 80 GLY A CA 1
ATOM 663 C C . GLY A 1 80 ? 3.523 1.679 1.173 1.00 96.31 80 GLY A C 1
ATOM 664 O O . GLY A 1 80 ? 2.429 1.262 1.553 1.00 96.31 80 GLY A O 1
ATOM 665 N N . LEU A 1 81 ? 3.589 2.710 0.326 1.00 96.50 81 LEU A N 1
ATOM 666 C CA . LEU A 1 81 ? 2.418 3.447 -0.155 1.00 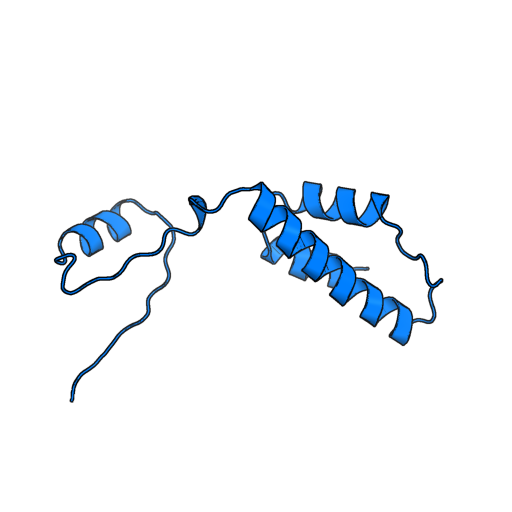96.50 81 LEU A CA 1
ATOM 667 C C . LEU A 1 81 ? 1.946 2.940 -1.523 1.00 96.50 81 LEU A C 1
ATOM 669 O O . LEU A 1 81 ? 2.473 3.316 -2.571 1.00 96.50 81 LEU A O 1
ATOM 673 N N . PHE A 1 82 ? 0.845 2.187 -1.540 1.00 96.00 82 PHE A N 1
ATOM 674 C CA . PHE A 1 82 ? 0.190 1.767 -2.788 1.00 96.00 82 PHE A CA 1
ATOM 675 C C . PHE A 1 82 ? -0.218 2.936 -3.687 1.00 96.00 82 PHE A C 1
ATOM 677 O O . PHE A 1 82 ? -0.170 2.814 -4.908 1.00 96.00 82 PHE A O 1
ATOM 684 N N . ILE A 1 83 ? -0.598 4.081 -3.109 1.00 96.44 83 ILE A N 1
ATOM 685 C CA . ILE A 1 83 ? -0.956 5.271 -3.891 1.00 96.44 83 ILE A CA 1
ATOM 686 C C . ILE A 1 83 ? 0.232 5.803 -4.699 1.00 96.44 83 ILE A C 1
ATOM 688 O O . ILE A 1 83 ? 0.049 6.270 -5.824 1.00 96.44 83 ILE A O 1
ATOM 692 N N . TRP A 1 84 ? 1.450 5.673 -4.167 1.00 98.00 84 TRP A N 1
ATOM 693 C CA . TRP A 1 84 ? 2.664 6.035 -4.883 1.00 98.00 84 TRP A CA 1
ATOM 694 C C . TRP A 1 84 ? 2.869 5.094 -6.075 1.00 98.00 84 TRP A C 1
ATOM 696 O O . TRP A 1 84 ? 2.939 5.561 -7.209 1.00 98.00 84 TRP A O 1
ATOM 706 N N . ALA A 1 85 ? 2.832 3.774 -5.855 1.00 97.75 85 ALA A N 1
ATOM 707 C CA . ALA A 1 85 ? 3.004 2.772 -6.915 1.00 97.75 85 ALA A CA 1
ATOM 708 C C . ALA A 1 85 ? 1.914 2.860 -8.005 1.00 97.75 85 ALA A C 1
ATOM 710 O O . ALA A 1 85 ? 2.187 2.768 -9.207 1.00 97.75 85 ALA A O 1
ATOM 711 N N . ALA A 1 86 ? 0.665 3.094 -7.594 1.00 97.12 86 ALA A N 1
ATOM 712 C CA . ALA A 1 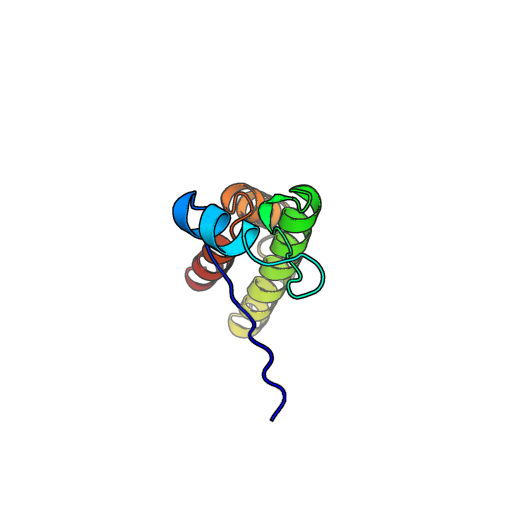86 ? -0.471 3.282 -8.489 1.00 97.12 86 ALA A CA 1
ATOM 713 C C . ALA A 1 86 ? -0.373 4.564 -9.322 1.00 97.12 86 ALA A C 1
ATOM 715 O O . ALA A 1 86 ? -0.942 4.627 -10.409 1.00 97.12 86 ALA A O 1
ATOM 716 N N . THR A 1 87 ? 0.346 5.571 -8.833 1.00 97.06 87 THR A N 1
ATOM 717 C CA . THR A 1 87 ? 0.609 6.797 -9.585 1.00 97.06 87 THR A CA 1
ATOM 718 C C . THR A 1 87 ? 1.804 6.601 -10.510 1.00 97.06 87 THR A C 1
ATOM 720 O O . THR A 1 87 ? 1.668 6.812 -11.710 1.00 97.06 87 THR A O 1
ATOM 723 N N . ALA A 1 88 ? 2.936 6.125 -9.982 1.00 95.88 88 ALA A N 1
ATOM 724 C CA . ALA A 1 88 ? 4.201 6.006 -10.701 1.00 95.88 88 ALA A CA 1
ATOM 725 C C . ALA A 1 88 ? 4.070 5.231 -12.019 1.00 95.88 88 ALA A C 1
ATOM 727 O O . ALA A 1 88 ? 4.463 5.750 -13.058 1.00 95.88 88 ALA A O 1
ATOM 728 N N . HIS A 1 89 ? 3.441 4.046 -12.016 1.00 92.31 89 HIS A N 1
ATOM 729 C CA . HIS A 1 89 ? 3.343 3.226 -13.233 1.00 92.31 89 HIS A CA 1
ATOM 730 C C . HIS A 1 89 ? 2.553 3.883 -14.374 1.00 92.31 89 HIS A C 1
ATOM 732 O O . HIS A 1 89 ? 2.692 3.463 -15.512 1.00 92.31 89 HIS A O 1
ATOM 738 N N . ARG A 1 90 ? 1.701 4.880 -14.095 1.00 91.81 90 ARG A N 1
ATOM 739 C CA . ARG A 1 90 ? 0.901 5.567 -15.128 1.00 91.81 90 ARG A CA 1
ATOM 740 C C . ARG A 1 90 ? 1.714 6.605 -15.900 1.00 91.81 90 ARG A C 1
ATOM 742 O O . ARG A 1 90 ? 1.268 7.053 -16.950 1.00 91.81 90 ARG A O 1
ATOM 749 N N . PHE A 1 91 ? 2.862 7.005 -15.357 1.00 90.75 91 PHE A N 1
ATOM 750 C CA . PHE A 1 91 ? 3.788 7.969 -15.957 1.00 90.75 91 PHE A CA 1
ATOM 751 C C . PHE A 1 91 ? 5.048 7.299 -16.522 1.00 90.75 91 PHE A C 1
ATOM 753 O O . PHE A 1 91 ? 5.985 7.994 -16.909 1.00 90.75 91 PHE A O 1
ATOM 760 N N . ILE A 1 92 ? 5.055 5.965 -16.566 1.00 88.19 92 ILE A N 1
ATOM 761 C CA . ILE A 1 92 ? 6.034 5.138 -17.274 1.00 88.19 92 ILE A CA 1
ATOM 762 C C . ILE A 1 92 ? 5.386 4.722 -18.604 1.00 88.19 92 ILE A C 1
ATOM 764 O O . ILE A 1 92 ? 5.986 4.945 -19.680 1.00 88.19 92 ILE A O 1
#

Foldseek 3Di:
DDDDDDDDDDPDPVVVVVCVVDDCVNDDDDDPVVPDLVVLLVVLLVVLVVLVCVVCVVVVDDPCPPHPVVSNVQSVVCSSPPVSSVVVSVVD

pLDDT: mean 92.37, std 4.69, range [80.38, 98.5]

Secondary structure (DSSP, 8-state):
------------HHHHHHHHTS-TTT-----GGGS-HHHHHHHHHHHHHHHHHHHHHHHT--TTTT-HHHHHHHHHHHTT-HHHHHHHGGG-

Organism: NCBI:txid1392243